Protein AF-A0A950SW57-F1 (afdb_monomer_lite)

pLDDT: mean 92.91, std 6.7, range [70.5, 98.69]

Sequence (60 aa):
TFPAIPGLATQGETMDEARAMAADCLRAYLESLRKDGEPLPYEAPEGPITERLTVELASA

Secondary structure (DSSP, 8-state):
-BTTBTT-----SSHHHHHHHHHHHHHHHHHHHHHHTPPPP----SS-------------

Foldseek 3Di:
DDPQDPPQDDDDPDPVRRVVRVVVSLVVVQVVCVVVVHDDGDDDPDDDDDDDDDDDDDDD

Radius of gyration: 20.15 Å; chains: 1; bounding box: 27×57×37 Å

Structure (mmCIF, N/CA/C/O backbone):
data_AF-A0A950SW57-F1
#
_entry.id   AF-A0A950SW57-F1
#
loop_
_atom_site.group_PDB
_atom_site.id
_atom_site.type_symbol
_atom_site.label_atom_id
_atom_site.label_alt_id
_atom_site.label_comp_id
_atom_site.label_asym_id
_atom_site.label_entity_id
_atom_site.label_seq_id
_atom_site.pdbx_PDB_ins_code
_atom_site.Cartn_x
_atom_site.Cartn_y
_atom_site.Cartn_z
_atom_site.occupancy
_atom_site.B_iso_or_equiv
_atom_site.auth_seq_id
_atom_site.auth_comp_id
_atom_site.auth_asym_id
_atom_site.au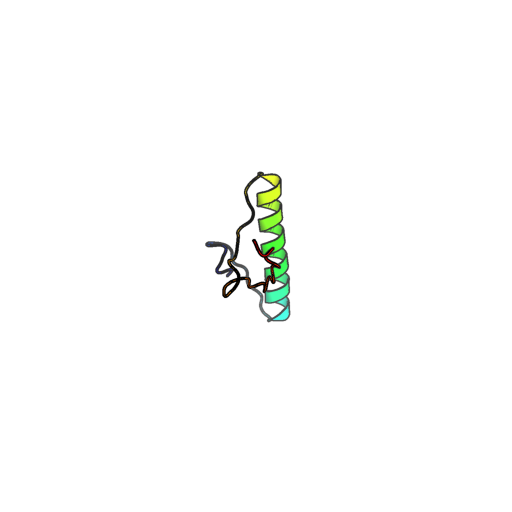th_atom_id
_atom_site.pdbx_PDB_model_num
ATOM 1 N N . THR A 1 1 ? 0.917 2.350 9.674 1.00 92.00 1 THR A N 1
ATOM 2 C CA . THR A 1 1 ? 2.141 2.257 8.846 1.00 92.00 1 THR A CA 1
ATOM 3 C C . THR A 1 1 ? 2.020 1.047 7.938 1.00 92.00 1 THR A C 1
ATOM 5 O O . THR A 1 1 ? 1.185 0.194 8.224 1.00 92.00 1 THR A O 1
ATOM 8 N N . PHE A 1 2 ? 2.815 0.962 6.869 1.00 93.50 2 PHE A N 1
ATOM 9 C CA . PHE A 1 2 ? 2.832 -0.183 5.946 1.00 93.50 2 PHE A CA 1
ATOM 10 C C . PHE A 1 2 ? 4.189 -0.899 6.051 1.00 93.50 2 PHE A C 1
ATOM 12 O O . PHE A 1 2 ? 5.192 -0.301 5.666 1.00 93.50 2 PHE A O 1
ATOM 19 N N . PRO A 1 3 ? 4.270 -2.135 6.584 1.00 89.38 3 PRO A N 1
ATOM 20 C CA . PRO A 1 3 ? 5.553 -2.808 6.822 1.00 89.38 3 PRO A CA 1
ATOM 21 C C . PRO A 1 3 ? 6.427 -2.958 5.569 1.00 89.38 3 PRO A C 1
ATOM 23 O O . PRO A 1 3 ? 7.634 -2.740 5.640 1.00 89.38 3 PRO A O 1
ATO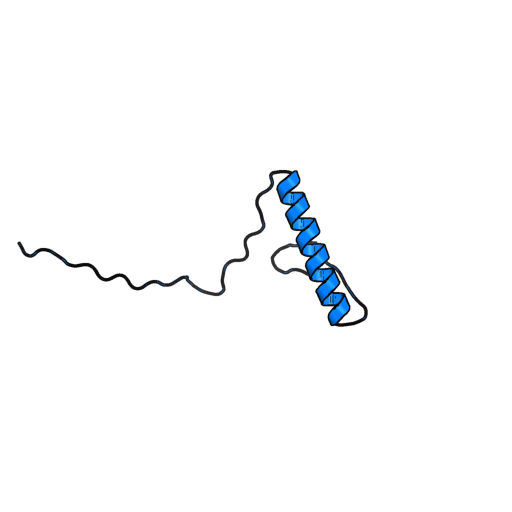M 26 N N . ALA A 1 4 ? 5.817 -3.255 4.420 1.00 88.44 4 ALA A N 1
ATOM 27 C CA . ALA A 1 4 ? 6.515 -3.397 3.143 1.00 88.44 4 ALA A CA 1
ATOM 28 C C . ALA A 1 4 ? 6.910 -2.059 2.479 1.00 88.44 4 ALA A C 1
ATOM 30 O O . ALA A 1 4 ? 7.637 -2.067 1.488 1.00 88.44 4 ALA A O 1
ATOM 31 N N . ILE A 1 5 ? 6.446 -0.910 2.993 1.00 92.75 5 ILE A N 1
ATOM 32 C CA . ILE A 1 5 ? 6.708 0.419 2.415 1.00 92.75 5 ILE A CA 1
ATOM 33 C C . ILE A 1 5 ? 7.228 1.357 3.519 1.00 92.75 5 ILE A C 1
ATOM 35 O O . ILE A 1 5 ? 6.452 2.102 4.135 1.00 92.75 5 ILE A O 1
ATOM 39 N N . PRO A 1 6 ? 8.545 1.332 3.800 1.00 90.38 6 PRO A N 1
ATOM 40 C CA . PRO A 1 6 ? 9.148 2.186 4.814 1.00 90.38 6 PRO A CA 1
ATOM 41 C C . PRO A 1 6 ? 8.864 3.669 4.549 1.00 90.38 6 PRO A C 1
ATOM 43 O O . PRO A 1 6 ? 9.059 4.166 3.444 1.00 90.38 6 PRO A O 1
ATOM 46 N N . GLY A 1 7 ? 8.411 4.384 5.579 1.00 92.12 7 GLY A N 1
ATOM 47 C CA . GLY A 1 7 ? 8.100 5.815 5.494 1.00 92.12 7 GLY A CA 1
ATOM 48 C C . GLY A 1 7 ? 6.661 6.148 5.089 1.00 92.12 7 GLY A C 1
ATOM 49 O O . GLY A 1 7 ? 6.263 7.301 5.240 1.00 92.12 7 GLY A O 1
ATOM 50 N N . LEU A 1 8 ? 5.850 5.169 4.664 1.00 95.88 8 LEU A N 1
ATOM 51 C CA . LEU A 1 8 ? 4.430 5.391 4.383 1.00 95.88 8 LEU A CA 1
ATOM 52 C C . LEU A 1 8 ? 3.573 5.162 5.639 1.00 95.88 8 LEU A C 1
ATOM 54 O O . LEU A 1 8 ? 3.616 4.110 6.294 1.00 95.88 8 LEU A O 1
ATOM 58 N N . ALA A 1 9 ? 2.763 6.159 5.987 1.00 96.94 9 ALA A N 1
ATOM 59 C CA . ALA A 1 9 ? 1.877 6.109 7.140 1.00 96.94 9 ALA A CA 1
ATOM 60 C C . ALA A 1 9 ? 0.655 7.009 6.953 1.00 96.94 9 ALA A C 1
ATOM 62 O O . ALA A 1 9 ? 0.706 8.028 6.275 1.00 96.94 9 ALA A O 1
ATOM 63 N N . THR A 1 10 ? -0.431 6.626 7.613 1.00 98.25 10 THR A N 1
ATOM 64 C CA . THR A 1 10 ? -1.652 7.415 7.754 1.00 98.25 10 THR A CA 1
ATOM 65 C C . THR A 1 10 ? -2.340 7.025 9.063 1.00 98.25 10 THR A C 1
ATOM 67 O O . THR A 1 10 ? -1.902 6.079 9.731 1.00 98.25 10 THR A O 1
ATOM 70 N N . GLN A 1 11 ? -3.373 7.765 9.446 1.00 98.25 11 GLN A N 1
ATOM 71 C CA . GLN A 1 11 ? -4.096 7.607 10.705 1.00 98.25 11 GLN A CA 1
ATOM 72 C C . GLN A 1 11 ? -5.575 7.981 10.525 1.00 98.25 11 GLN A C 1
ATOM 74 O O . GLN A 1 11 ? -5.931 8.598 9.524 1.00 98.25 11 GLN A O 1
AT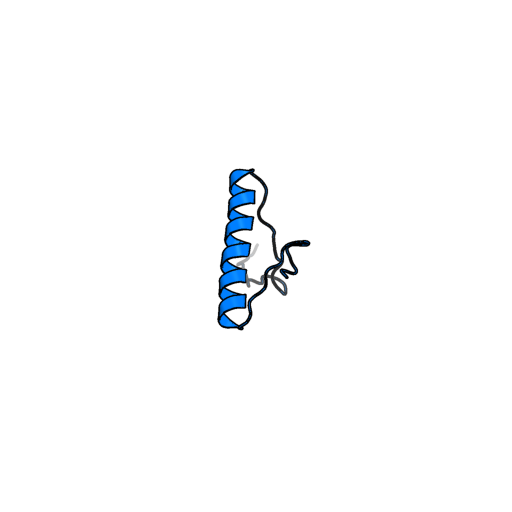OM 79 N N . GLY A 1 12 ? -6.415 7.594 11.480 1.00 98.19 12 GLY A N 1
ATOM 80 C CA . GLY A 1 12 ? -7.826 7.965 11.564 1.00 98.19 12 GLY A CA 1
ATOM 81 C C . GLY A 1 12 ? -8.310 7.812 13.005 1.00 98.19 12 GLY A C 1
ATOM 82 O O . GLY A 1 12 ? -7.722 7.041 13.771 1.00 98.19 12 GLY A O 1
ATOM 83 N N . GLU A 1 13 ? -9.360 8.535 13.382 1.00 98.38 13 GLU A N 1
ATOM 84 C CA . GLU A 1 13 ? -9.895 8.558 14.750 1.00 98.38 13 GLU A CA 1
ATOM 85 C C . GLU A 1 13 ? -10.649 7.266 15.089 1.00 98.38 13 GLU A C 1
ATOM 87 O O . GLU A 1 13 ? -10.697 6.834 16.242 1.00 98.38 13 GLU A O 1
ATOM 92 N N . THR A 1 14 ? -11.214 6.620 14.067 1.00 98.69 14 THR A N 1
ATOM 93 C CA . THR A 1 14 ? -11.911 5.334 14.180 1.00 98.69 14 THR A CA 1
ATOM 94 C C . THR A 1 14 ? -11.244 4.256 13.335 1.00 98.69 14 THR A C 1
ATOM 96 O O . THR A 1 14 ? -10.445 4.536 12.443 1.00 98.69 14 THR A O 1
ATOM 99 N N . MET A 1 15 ? -11.596 2.990 13.578 1.00 98.44 15 MET A N 1
ATOM 100 C CA . MET A 1 15 ? -11.036 1.891 12.789 1.00 98.44 15 MET A CA 1
ATOM 101 C C . MET A 1 15 ? -11.487 1.887 11.335 1.00 98.44 15 MET A C 1
ATOM 103 O O . MET A 1 15 ? -10.704 1.521 10.460 1.00 98.44 15 MET A O 1
ATOM 107 N N . ASP A 1 16 ? -12.714 2.319 11.073 1.00 98.56 16 ASP A N 1
ATOM 108 C CA . ASP A 1 16 ? -13.227 2.413 9.710 1.00 98.56 16 ASP A CA 1
ATOM 109 C C . ASP A 1 16 ? -12.553 3.560 8.958 1.00 98.56 16 ASP A C 1
ATOM 111 O O . ASP A 1 16 ? -12.114 3.377 7.822 1.00 98.56 16 ASP A O 1
ATOM 115 N N . GLU A 1 17 ? -12.358 4.700 9.623 1.00 98.62 17 GLU A N 1
ATOM 116 C CA . GLU A 1 17 ? -11.599 5.815 9.063 1.00 98.62 17 GLU A CA 1
ATOM 117 C C . GLU A 1 17 ? -10.139 5.432 8.805 1.00 98.62 17 GLU A C 1
ATOM 119 O O . GLU A 1 17 ? -9.645 5.622 7.696 1.00 98.62 17 GLU A O 1
ATOM 124 N N . ALA A 1 18 ? -9.454 4.825 9.778 1.00 98.56 18 ALA A N 1
ATOM 125 C CA . ALA A 1 18 ? -8.064 4.409 9.618 1.00 98.56 18 ALA A CA 1
ATOM 126 C C . ALA A 1 18 ? -7.888 3.424 8.448 1.00 98.56 18 ALA A C 1
ATOM 128 O O . ALA A 1 18 ? -6.893 3.503 7.724 1.00 98.56 18 ALA A O 1
ATOM 129 N N . ARG A 1 19 ? -8.856 2.523 8.218 1.00 98.38 19 ARG A N 1
ATOM 130 C CA . ARG A 1 19 ? -8.859 1.616 7.056 1.00 98.38 19 ARG A CA 1
ATOM 131 C C . ARG A 1 19 ? -9.097 2.351 5.742 1.00 98.38 19 ARG A C 1
ATOM 133 O O . ARG A 1 19 ? -8.381 2.080 4.779 1.00 98.38 19 ARG A O 1
ATOM 140 N N . ALA A 1 20 ? -10.066 3.264 5.695 1.00 98.62 20 ALA A N 1
ATOM 141 C CA . ALA A 1 20 ? -10.335 4.069 4.504 1.00 98.62 20 ALA A CA 1
ATOM 142 C C . ALA A 1 20 ? -9.103 4.905 4.122 1.00 98.62 20 ALA A C 1
ATOM 144 O O . ALA A 1 20 ? -8.630 4.849 2.987 1.00 98.62 20 ALA A O 1
ATOM 145 N N . MET A 1 21 ? -8.504 5.572 5.10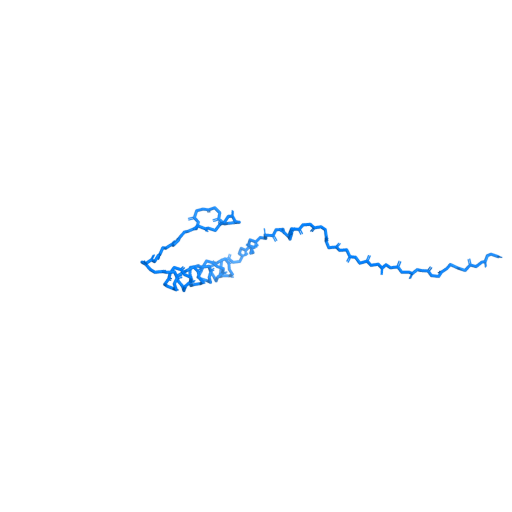9 1.00 98.62 21 MET A N 1
ATOM 146 C CA . MET A 1 21 ? -7.272 6.338 4.948 1.00 98.62 21 MET A CA 1
ATOM 147 C C . MET A 1 21 ? -6.098 5.465 4.512 1.00 98.62 21 MET A C 1
ATOM 149 O O . MET A 1 21 ? -5.322 5.879 3.651 1.00 98.62 21 MET A O 1
ATOM 153 N N . ALA A 1 22 ? -5.961 4.252 5.055 1.00 98.25 22 ALA A N 1
ATOM 154 C CA . ALA A 1 22 ? -4.926 3.313 4.628 1.00 98.25 22 ALA A CA 1
ATOM 155 C C . ALA A 1 22 ? -5.082 2.914 3.154 1.00 98.25 22 ALA A C 1
ATOM 157 O O . ALA A 1 22 ? -4.099 2.945 2.411 1.00 98.25 22 ALA A O 1
ATOM 158 N N . ALA A 1 23 ? -6.300 2.591 2.714 1.00 98.25 23 ALA A N 1
ATOM 159 C CA . ALA A 1 23 ? -6.570 2.237 1.323 1.00 98.25 23 ALA A CA 1
ATOM 160 C C . ALA A 1 23 ? -6.258 3.401 0.367 1.00 98.25 23 ALA A C 1
ATOM 162 O O . ALA A 1 23 ? -5.580 3.206 -0.645 1.00 98.25 23 ALA A O 1
ATOM 1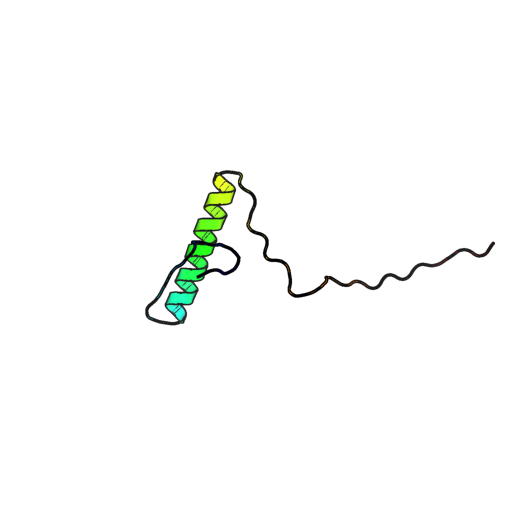63 N N . ASP A 1 24 ? -6.689 4.616 0.712 1.00 98.38 24 ASP A N 1
ATOM 164 C CA . ASP A 1 24 ? -6.434 5.809 -0.099 1.00 98.38 24 ASP A CA 1
ATOM 165 C C . ASP A 1 24 ? -4.948 6.181 -0.154 1.00 98.38 24 ASP A C 1
ATOM 167 O O . ASP A 1 24 ? -4.426 6.472 -1.232 1.00 98.38 24 ASP A O 1
ATOM 171 N N . CYS A 1 25 ? -4.250 6.120 0.983 1.00 98.12 25 CYS A N 1
ATOM 172 C CA . CYS A 1 25 ? -2.814 6.381 1.077 1.00 98.12 25 CYS A CA 1
ATOM 173 C C . CYS A 1 25 ? -2.004 5.396 0.222 1.00 98.12 25 CYS A C 1
ATOM 175 O O . CYS A 1 25 ? -1.160 5.816 -0.573 1.00 98.12 25 CYS A O 1
ATOM 177 N N . LEU A 1 26 ? -2.304 4.096 0.327 1.00 96.81 26 LEU A N 1
ATOM 178 C CA . LEU A 1 26 ? -1.648 3.061 -0.470 1.00 96.81 26 LEU A CA 1
ATOM 179 C C . LEU A 1 26 ? -1.910 3.264 -1.966 1.00 96.81 26 LEU A C 1
ATOM 181 O O . LEU A 1 26 ? -0.974 3.237 -2.763 1.00 96.81 26 LEU A O 1
ATOM 185 N N . ARG A 1 27 ? -3.163 3.520 -2.357 1.00 97.56 27 ARG A N 1
ATOM 186 C CA . ARG A 1 27 ? -3.528 3.767 -3.757 1.00 97.56 27 ARG A CA 1
ATOM 187 C C . ARG A 1 27 ? -2.779 4.969 -4.334 1.00 97.56 27 ARG A C 1
ATOM 189 O O . ARG A 1 27 ? -2.200 4.851 -5.411 1.00 97.56 27 ARG A O 1
ATOM 196 N N . ALA A 1 28 ? -2.747 6.091 -3.615 1.00 97.56 28 ALA A N 1
ATOM 197 C CA . ALA A 1 28 ? -2.037 7.292 -4.053 1.00 97.56 28 ALA A CA 1
ATOM 198 C C . ALA A 1 28 ? -0.531 7.038 -4.241 1.00 97.56 28 ALA A C 1
ATOM 200 O O . ALA A 1 28 ? 0.045 7.473 -5.240 1.00 97.56 28 ALA A O 1
ATOM 201 N N . TYR A 1 29 ? 0.093 6.293 -3.324 1.00 96.81 29 TYR A N 1
ATOM 202 C CA . TYR A 1 29 ? 1.502 5.915 -3.426 1.00 96.81 29 TYR A CA 1
ATOM 203 C C . TYR A 1 29 ? 1.781 5.040 -4.661 1.00 96.81 29 TYR A C 1
ATOM 205 O O . TYR A 1 29 ? 2.650 5.372 -5.466 1.00 96.81 29 TYR A O 1
ATOM 213 N N . LEU A 1 30 ? 1.003 3.971 -4.870 1.00 96.00 30 LEU A N 1
ATOM 214 C CA . LEU A 1 30 ? 1.171 3.076 -6.024 1.00 96.00 30 LEU A CA 1
ATOM 215 C C . LEU A 1 30 ? 0.918 3.795 -7.361 1.00 96.00 30 LEU A C 1
ATOM 217 O O . LEU A 1 30 ? 1.597 3.533 -8.356 1.00 96.00 30 LEU A O 1
ATOM 221 N N . GLU A 1 31 ? -0.042 4.723 -7.398 1.00 97.56 31 GLU A N 1
ATOM 222 C CA . GLU A 1 31 ? -0.281 5.573 -8.566 1.00 97.56 31 GLU A CA 1
ATOM 223 C C . GLU A 1 31 ? 0.895 6.516 -8.856 1.00 97.56 31 GLU A C 1
ATOM 225 O O . GLU A 1 31 ? 1.177 6.749 -10.033 1.00 97.56 31 GLU A O 1
ATOM 230 N N . SER A 1 32 ? 1.574 7.040 -7.826 1.00 97.25 32 SER A N 1
ATOM 231 C CA . SER A 1 32 ? 2.798 7.840 -7.987 1.00 97.25 32 SER A CA 1
ATOM 232 C C . SER A 1 32 ? 3.894 7.019 -8.651 1.00 97.25 32 SER A C 1
ATOM 234 O O . SER A 1 32 ? 4.348 7.395 -9.725 1.00 97.25 32 SER A O 1
ATOM 236 N N . LEU A 1 33 ? 4.217 5.842 -8.099 1.00 96.50 33 LEU A N 1
ATOM 237 C CA . LEU A 1 33 ? 5.242 4.956 -8.665 1.00 96.50 33 LEU A CA 1
ATOM 238 C C . LEU A 1 33 ? 4.969 4.651 -10.139 1.00 96.50 33 LEU A C 1
ATOM 240 O O . LEU A 1 33 ? 5.857 4.734 -10.982 1.00 96.50 33 LEU A O 1
ATOM 244 N N . ARG A 1 34 ? 3.703 4.378 -10.480 1.00 97.06 34 ARG A N 1
ATOM 245 C CA . ARG A 1 34 ? 3.311 4.124 -11.869 1.00 97.06 34 ARG A CA 1
ATOM 246 C C . ARG A 1 34 ? 3.510 5.340 -12.780 1.00 97.06 34 ARG A C 1
ATOM 248 O O . ARG A 1 34 ? 3.858 5.150 -13.943 1.00 97.06 34 ARG A O 1
ATOM 255 N N . LYS A 1 35 ? 3.253 6.560 -12.296 1.00 97.94 35 LYS A N 1
ATOM 256 C CA . LYS A 1 35 ? 3.489 7.803 -13.059 1.00 97.94 35 LYS A CA 1
ATOM 257 C C . LYS A 1 35 ? 4.979 8.053 -13.270 1.00 97.94 35 LYS A C 1
ATOM 259 O O . LYS A 1 35 ? 5.359 8.491 -14.351 1.00 97.94 35 LYS A O 1
ATOM 264 N N . ASP A 1 36 ? 5.783 7.722 -12.269 1.00 97.75 36 ASP A N 1
ATOM 265 C CA . ASP A 1 36 ? 7.231 7.928 -12.271 1.00 97.75 36 ASP A CA 1
ATOM 266 C C . ASP A 1 36 ? 7.985 6.789 -12.994 1.00 97.75 36 ASP A C 1
ATOM 268 O O . ASP A 1 36 ? 9.183 6.887 -13.248 1.00 97.75 36 ASP A O 1
ATOM 272 N N . GLY A 1 37 ? 7.279 5.720 -13.391 1.00 97.31 37 GLY A N 1
ATOM 273 C CA . GLY A 1 37 ? 7.864 4.544 -14.045 1.00 97.31 37 GLY A CA 1
ATOM 274 C C . GLY A 1 37 ? 8.663 3.655 -13.089 1.00 97.31 37 GLY A C 1
ATOM 275 O O . GLY A 1 37 ? 9.476 2.843 -13.533 1.00 97.31 37 GLY A O 1
ATOM 276 N N . GLU A 1 38 ? 8.440 3.807 -11.787 1.00 96.12 38 GLU A N 1
ATOM 277 C CA . GLU A 1 38 ? 9.105 3.050 -10.738 1.00 96.12 38 GLU A CA 1
ATOM 278 C C . GLU A 1 38 ? 8.437 1.680 -10.519 1.00 96.12 38 GLU A C 1
ATOM 280 O O . GLU A 1 38 ? 7.227 1.518 -10.727 1.00 96.12 38 GLU A O 1
ATOM 285 N N . PRO A 1 39 ? 9.207 0.659 -10.101 1.00 93.12 39 PRO A N 1
ATOM 286 C CA . PRO A 1 39 ? 8.653 -0.651 -9.792 1.00 93.12 39 PRO A CA 1
ATOM 287 C C . PRO A 1 39 ? 7.713 -0.579 -8.585 1.00 93.12 39 PRO A C 1
ATOM 289 O O . PRO A 1 39 ? 7.978 0.117 -7.607 1.00 93.12 39 PRO A O 1
ATOM 292 N N . LEU A 1 40 ? 6.628 -1.356 -8.626 1.00 91.00 40 LEU A N 1
ATOM 293 C CA . LEU A 1 40 ? 5.754 -1.506 -7.465 1.00 91.00 40 LEU A CA 1
ATOM 294 C C . LEU A 1 40 ? 6.482 -2.269 -6.343 1.00 91.00 40 LEU A C 1
ATOM 296 O O . LEU A 1 40 ? 7.237 -3.203 -6.638 1.00 91.00 40 LEU A O 1
ATOM 300 N N . PRO A 1 41 ? 6.246 -1.917 -5.065 1.00 87.44 41 PRO A N 1
ATOM 301 C CA . PRO A 1 41 ? 6.788 -2.662 -3.939 1.00 87.44 41 PRO A CA 1
ATOM 302 C C . PRO A 1 41 ? 6.261 -4.099 -3.969 1.00 87.44 41 PRO A C 1
ATOM 304 O O . PRO A 1 41 ? 5.085 -4.342 -4.240 1.00 87.44 41 PRO A O 1
ATOM 307 N N . TYR A 1 42 ? 7.143 -5.051 -3.681 1.00 82.19 42 TYR A N 1
ATOM 308 C CA . TYR A 1 42 ? 6.806 -6.466 -3.603 1.00 82.19 42 TYR A CA 1
ATOM 309 C C . TYR A 1 42 ? 6.779 -6.905 -2.143 1.00 82.19 42 TYR A C 1
ATOM 311 O O . TYR A 1 42 ? 7.782 -6.798 -1.436 1.00 82.19 42 TYR A O 1
ATOM 319 N N . GLU A 1 43 ? 5.638 -7.424 -1.708 1.00 80.50 43 GLU A N 1
ATOM 320 C CA . GLU A 1 43 ? 5.511 -8.120 -0.434 1.00 80.50 43 GLU A CA 1
ATOM 321 C C . GLU A 1 43 ? 5.603 -9.621 -0.715 1.00 80.50 43 GLU A C 1
ATOM 323 O O . GLU A 1 43 ? 4.790 -10.178 -1.455 1.00 80.50 43 GLU A O 1
ATOM 328 N N . ALA A 1 44 ? 6.647 -10.270 -0.190 1.00 77.44 44 ALA A N 1
ATOM 329 C CA . ALA A 1 44 ? 6.809 -11.704 -0.374 1.00 77.44 44 ALA A CA 1
ATOM 330 C C . ALA A 1 44 ? 5.644 -12.435 0.312 1.00 77.44 44 ALA A C 1
ATOM 332 O O . ALA A 1 44 ? 5.346 -12.121 1.467 1.00 77.44 44 ALA A O 1
ATOM 333 N N . PRO A 1 45 ? 4.998 -13.407 -0.357 1.00 78.69 45 PRO A N 1
ATOM 334 C CA . PRO A 1 45 ? 3.985 -14.217 0.294 1.00 78.69 45 PRO A CA 1
ATOM 335 C C . PRO A 1 45 ? 4.591 -14.933 1.504 1.00 78.69 45 PRO A C 1
ATOM 337 O O . PRO A 1 45 ? 5.759 -15.337 1.493 1.00 78.69 45 PRO A O 1
ATOM 340 N N . GLU A 1 46 ? 3.787 -15.102 2.553 1.00 79.31 46 GLU A N 1
ATOM 341 C CA . GLU A 1 46 ? 4.180 -15.904 3.705 1.00 79.31 46 GLU A CA 1
ATOM 342 C C . GLU A 1 46 ? 4.280 -17.378 3.282 1.00 79.31 46 GLU A C 1
ATOM 344 O O . GLU A 1 46 ? 3.286 -18.093 3.168 1.00 79.31 46 GLU A O 1
ATOM 349 N N . GLY A 1 47 ? 5.509 -17.828 3.025 1.00 81.38 47 GLY A N 1
ATOM 350 C CA . GLY A 1 47 ? 5.819 -19.206 2.654 1.00 81.38 47 GLY A CA 1
ATOM 351 C C . GLY A 1 47 ? 5.952 -19.451 1.144 1.00 81.38 47 GLY A C 1
ATOM 352 O O . GLY A 1 47 ? 5.699 -18.574 0.317 1.00 81.38 47 GLY A O 1
ATOM 353 N N . PRO A 1 48 ? 6.417 -20.651 0.755 1.00 85.50 48 PRO A N 1
ATOM 354 C CA . PRO A 1 48 ? 6.636 -20.988 -0.644 1.00 85.50 48 PRO A CA 1
ATOM 355 C C . PRO A 1 48 ? 5.314 -21.222 -1.384 1.00 85.50 48 PRO A C 1
ATOM 357 O O . PRO A 1 48 ? 4.432 -21.938 -0.905 1.00 85.50 48 PRO A O 1
ATOM 360 N N . ILE A 1 49 ? 5.219 -20.705 -2.611 1.00 84.56 49 ILE A N 1
ATOM 361 C CA . ILE A 1 49 ? 4.210 -21.160 -3.575 1.00 84.56 49 ILE A CA 1
ATOM 362 C C . ILE A 1 49 ? 4.565 -22.605 -3.942 1.00 84.56 49 ILE A C 1
ATOM 364 O O . ILE A 1 49 ? 5.682 -22.877 -4.382 1.00 84.56 49 ILE A O 1
ATOM 368 N N . THR A 1 50 ? 3.640 -23.542 -3.729 1.00 90.44 50 THR A N 1
ATOM 369 C CA . THR A 1 50 ? 3.864 -24.973 -3.976 1.00 90.44 50 THR A CA 1
ATOM 370 C C . THR A 1 50 ? 2.855 -25.521 -4.979 1.00 90.44 50 THR A C 1
ATOM 372 O O . THR A 1 50 ? 1.652 -25.317 -4.844 1.00 90.44 50 THR A O 1
ATOM 375 N N . GLU A 1 51 ? 3.353 -26.249 -5.979 1.00 94.12 51 GLU A N 1
ATOM 376 C CA . GLU A 1 51 ? 2.558 -26.971 -6.974 1.00 94.12 51 GLU A CA 1
ATOM 377 C C . GLU A 1 51 ? 3.079 -28.408 -7.083 1.00 94.12 51 GLU A C 1
ATOM 379 O O . GLU A 1 51 ? 4.286 -28.656 -7.035 1.00 94.12 51 GLU A O 1
ATOM 384 N N . ARG A 1 52 ? 2.167 -29.376 -7.210 1.00 93.81 52 ARG A N 1
ATOM 385 C CA . ARG A 1 52 ? 2.521 -30.779 -7.433 1.00 93.81 52 ARG A CA 1
ATOM 386 C C . ARG A 1 52 ? 2.499 -31.070 -8.928 1.00 93.81 52 ARG A C 1
ATOM 388 O O . ARG A 1 52 ? 1.446 -30.982 -9.546 1.00 93.81 52 ARG A O 1
ATOM 395 N N . LEU A 1 53 ? 3.635 -31.509 -9.461 1.00 94.69 53 LEU A N 1
ATOM 396 C CA . LEU A 1 53 ? 3.760 -31.972 -10.841 1.00 94.69 53 LEU A CA 1
ATOM 397 C C . LEU A 1 53 ? 3.954 -33.491 -10.881 1.00 94.69 53 LEU A C 1
ATOM 399 O O . LEU A 1 53 ? 4.706 -34.054 -10.083 1.00 94.69 53 LEU A O 1
ATOM 403 N N . THR A 1 54 ? 3.285 -34.146 -11.825 1.00 95.12 54 THR A N 1
ATOM 404 C CA . THR A 1 54 ? 3.466 -35.567 -12.143 1.00 95.12 54 THR A CA 1
ATOM 405 C C . THR A 1 54 ? 3.982 -35.673 -13.569 1.00 95.12 54 THR A C 1
ATOM 407 O O . THR A 1 54 ? 3.451 -35.018 -14.463 1.00 95.12 54 THR A O 1
ATOM 410 N N . VAL A 1 55 ? 5.024 -36.478 -13.774 1.00 95.00 55 VAL A N 1
ATOM 411 C CA . VAL A 1 55 ? 5.626 -36.706 -15.091 1.00 95.00 55 VAL A CA 1
ATOM 412 C C . VAL A 1 55 ? 5.662 -38.197 -15.396 1.00 95.00 55 VAL A C 1
ATOM 414 O O . VAL A 1 55 ? 5.990 -39.004 -14.528 1.00 95.00 55 VAL A O 1
ATOM 417 N N . GLU A 1 56 ? 5.329 -38.542 -16.636 1.00 93.12 56 GLU A N 1
ATOM 418 C CA . GLU A 1 56 ? 5.451 -39.895 -17.175 1.00 93.12 56 GLU A CA 1
ATOM 419 C C . GLU A 1 56 ? 6.840 -40.069 -17.796 1.00 93.12 56 GLU A C 1
ATOM 421 O O . GLU A 1 56 ? 7.313 -39.199 -18.532 1.00 93.12 56 GLU A O 1
ATOM 426 N N . LEU A 1 57 ? 7.500 -41.192 -17.510 1.00 92.00 57 LEU A N 1
ATOM 427 C CA . LEU A 1 57 ? 8.797 -41.537 -18.093 1.00 92.00 57 LEU A CA 1
ATOM 428 C C . LEU A 1 57 ? 8.625 -42.696 -19.077 1.00 92.00 57 LEU A C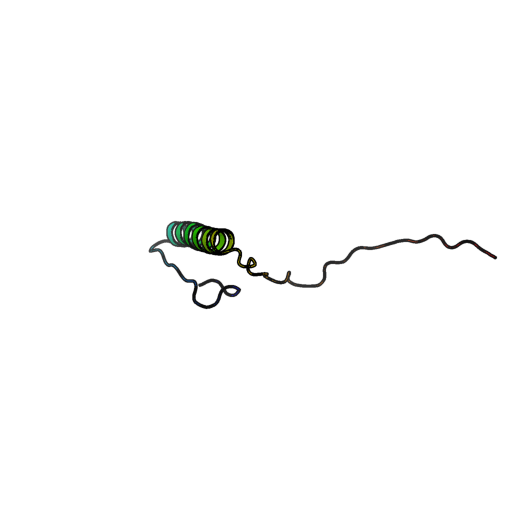 1
ATOM 430 O O . LEU A 1 57 ? 8.007 -43.706 -18.751 1.00 92.00 57 LEU A O 1
ATOM 434 N N . ALA A 1 58 ? 9.206 -42.568 -20.271 1.00 86.25 58 ALA A N 1
ATOM 435 C CA . ALA A 1 58 ? 9.258 -43.666 -21.231 1.00 86.25 58 ALA A CA 1
ATOM 436 C C . ALA A 1 58 ? 10.280 -44.726 -20.779 1.00 86.25 58 ALA A C 1
ATOM 438 O O . ALA A 1 58 ? 11.396 -44.387 -20.382 1.00 86.25 58 ALA A O 1
ATOM 439 N N . SER A 1 59 ? 9.908 -46.005 -20.853 1.00 80.50 59 SER A N 1
ATOM 440 C CA . SER A 1 59 ? 10.829 -47.129 -20.647 1.00 80.50 59 SER A CA 1
ATOM 441 C C . SER A 1 59 ? 11.707 -47.356 -21.883 1.00 80.50 59 SER A C 1
ATOM 443 O O . SER A 1 59 ? 11.209 -47.246 -23.005 1.00 80.50 59 SER A O 1
ATOM 445 N N . ALA A 1 60 ? 12.986 -47.678 -21.654 1.00 70.50 60 ALA A N 1
ATOM 446 C CA . ALA A 1 60 ? 13.974 -48.030 -22.680 1.00 70.50 60 ALA A CA 1
ATOM 447 C C . ALA A 1 60 ? 13.731 -49.412 -23.305 1.00 70.50 60 ALA A C 1
ATOM 449 O O . ALA A 1 60 ? 13.175 -50.287 -22.599 1.00 70.50 60 ALA A O 1
#